Protein AF-A0A3A8L2V4-F1 (afdb_monomer_lite)

Radius of gyration: 25.76 Å; chains: 1; bounding box: 62×37×87 Å

Structure (mmCIF, N/CA/C/O backbone):
data_AF-A0A3A8L2V4-F1
#
_entry.id   AF-A0A3A8L2V4-F1
#
loop_
_atom_site.group_PDB
_atom_site.id
_atom_site.type_symbol
_atom_site.label_atom_id
_atom_site.label_alt_id
_atom_site.label_comp_id
_atom_site.label_asym_id
_atom_site.label_entity_id
_atom_site.label_seq_id
_atom_site.pdbx_PDB_ins_code
_atom_site.Cartn_x
_atom_site.Cartn_y
_atom_site.Cartn_z
_atom_site.occupancy
_atom_site.B_iso_or_equiv
_atom_site.auth_seq_id
_atom_site.auth_comp_id
_atom_site.auth_asym_id
_atom_site.auth_atom_id
_atom_site.pdbx_PDB_model_num
ATOM 1 N N . MET A 1 1 ? -41.735 25.140 47.394 1.00 41.00 1 MET A N 1
ATOM 2 C CA . MET A 1 1 ? -42.068 23.901 46.668 1.00 41.00 1 MET A CA 1
ATOM 3 C C . MET A 1 1 ? -41.675 24.153 45.220 1.00 41.00 1 MET A C 1
ATOM 5 O O . MET A 1 1 ? -42.368 24.893 44.541 1.00 41.00 1 MET A O 1
ATOM 9 N N . GLU A 1 2 ? -40.398 23.976 44.867 1.00 34.00 2 GLU A N 1
ATOM 10 C CA . GLU A 1 2 ? -39.776 2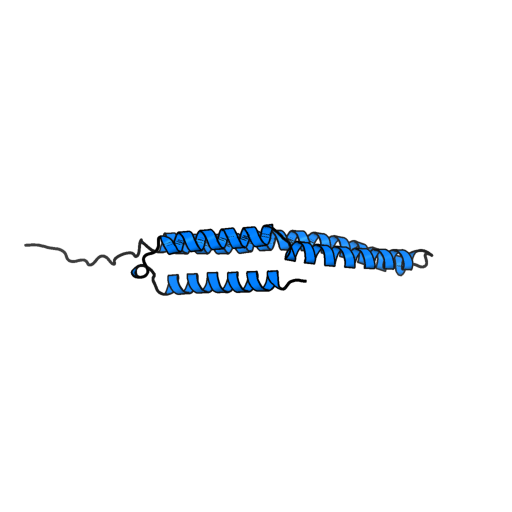2.683 44.488 1.00 34.00 2 GLU A CA 1
ATOM 11 C C . GLU A 1 2 ? -40.510 22.037 43.303 1.00 34.00 2 GLU A C 1
ATOM 13 O O . GLU A 1 2 ? -41.717 21.861 43.381 1.00 34.00 2 GLU A O 1
ATOM 18 N N . THR A 1 3 ? -39.915 21.630 42.184 1.00 40.41 3 THR A N 1
ATOM 19 C CA . THR A 1 3 ? -38.600 21.825 41.549 1.00 40.41 3 THR A CA 1
ATOM 20 C C . THR A 1 3 ? -38.788 21.395 40.093 1.00 40.41 3 THR A C 1
ATOM 22 O O . THR A 1 3 ? -39.559 20.482 39.801 1.00 40.41 3 THR A O 1
ATOM 25 N N . SER A 1 4 ? -38.055 22.045 39.197 1.00 45.62 4 SER A N 1
ATOM 26 C CA . SER A 1 4 ? -37.882 21.708 37.787 1.00 45.62 4 SER A CA 1
ATOM 27 C C . SER A 1 4 ? -37.551 20.233 37.538 1.00 45.62 4 SER A C 1
ATOM 29 O O . SER A 1 4 ? -36.748 19.640 38.252 1.00 45.62 4 SER A O 1
ATOM 31 N N . GLY A 1 5 ? -38.084 19.688 36.446 1.00 37.25 5 GLY A N 1
ATOM 32 C CA . GLY A 1 5 ? -37.745 18.362 35.932 1.00 37.25 5 GLY A CA 1
ATOM 33 C C . GLY A 1 5 ? -37.573 18.366 34.417 1.00 37.25 5 GLY A C 1
ATOM 34 O O . GLY A 1 5 ? -38.132 17.519 33.731 1.00 37.25 5 GLY A O 1
ATOM 35 N N . THR A 1 6 ? -36.839 19.337 33.865 1.00 39.47 6 THR A N 1
ATOM 36 C CA . THR A 1 6 ? -36.376 19.254 32.475 1.00 39.47 6 THR A CA 1
ATOM 37 C C . THR A 1 6 ? -35.335 18.140 32.410 1.00 39.47 6 THR A C 1
ATOM 39 O O . THR A 1 6 ? -34.180 18.347 32.784 1.00 39.47 6 THR A O 1
ATOM 42 N N . GLN A 1 7 ? -35.739 16.950 31.960 1.00 41.25 7 GLN A N 1
ATOM 43 C CA . GLN A 1 7 ? -34.813 15.902 31.536 1.00 41.25 7 GLN A CA 1
ATOM 44 C C . GLN A 1 7 ? -33.961 16.462 30.392 1.00 41.25 7 GLN A C 1
ATOM 46 O O . GLN A 1 7 ? -34.360 16.477 29.229 1.00 41.25 7 GLN A O 1
ATOM 51 N N . LYS A 1 8 ? -32.777 16.979 30.736 1.00 39.53 8 LYS A N 1
ATOM 52 C CA . LYS A 1 8 ? -31.706 17.201 29.772 1.00 39.53 8 LYS A CA 1
ATOM 53 C C . LYS A 1 8 ? -31.359 15.837 29.196 1.00 39.53 8 LYS A C 1
ATOM 55 O O . LYS A 1 8 ? -30.875 14.972 29.922 1.00 39.53 8 LYS A O 1
ATOM 60 N N . GLY A 1 9 ? -31.616 15.680 27.899 1.00 41.88 9 GLY A N 1
ATOM 61 C CA . GLY A 1 9 ? -31.072 14.597 27.097 1.00 41.88 9 GLY A CA 1
ATOM 62 C C . GLY A 1 9 ? -29.590 14.455 27.413 1.00 41.88 9 GLY A C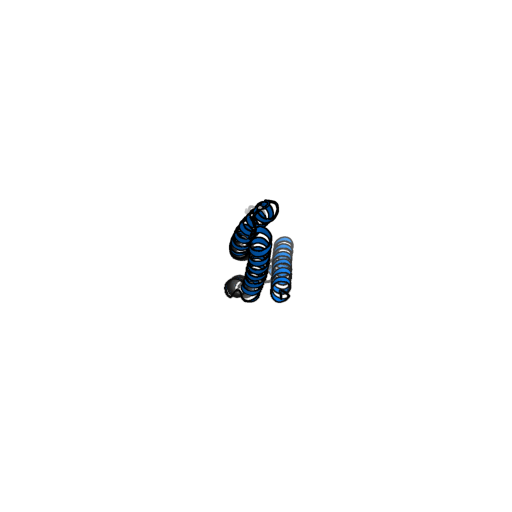 1
ATOM 63 O O . GLY A 1 9 ? -28.808 15.396 27.258 1.00 41.88 9 GLY A O 1
ATOM 64 N N . GLN A 1 10 ? -29.254 13.293 27.952 1.00 38.31 10 GLN A N 1
ATOM 65 C CA . GLN A 1 10 ? -27.909 12.890 28.294 1.00 38.31 10 GLN A CA 1
ATOM 66 C C . GLN A 1 10 ? -27.137 12.826 26.973 1.00 38.31 10 GLN A C 1
ATOM 68 O O . GLN A 1 10 ? -27.310 11.899 26.186 1.00 38.31 10 GLN A O 1
ATOM 73 N N . LYS A 1 11 ? -26.364 13.874 26.670 1.00 42.12 11 LYS A N 1
ATOM 74 C CA . LYS A 1 11 ? -25.422 13.842 25.553 1.00 42.12 11 LYS A CA 1
ATOM 75 C C . LYS A 1 11 ? -24.462 12.688 25.814 1.00 42.12 11 LYS A C 1
ATOM 77 O O . LYS A 1 11 ? -23.836 12.627 26.870 1.00 42.12 11 LYS A O 1
ATOM 82 N N . SER A 1 12 ? -24.364 11.782 24.852 1.00 44.06 12 SER A N 1
ATOM 83 C CA . SER A 1 12 ? -23.382 10.706 24.799 1.00 44.06 12 SER A CA 1
ATOM 84 C C . SER A 1 12 ? -21.975 11.291 24.610 1.00 44.06 12 SER A C 1
ATOM 86 O O . SER A 1 12 ? -21.393 11.213 23.534 1.00 44.06 12 SER A O 1
ATOM 88 N N . GLU A 1 13 ? -21.422 11.927 25.641 1.00 43.41 13 GLU A N 1
ATOM 89 C CA . GLU A 1 13 ? -20.089 12.556 25.606 1.00 43.41 13 GLU A CA 1
ATOM 90 C C . GLU A 1 13 ? -18.933 11.530 25.690 1.00 43.41 13 GLU A C 1
ATOM 92 O O . GLU A 1 1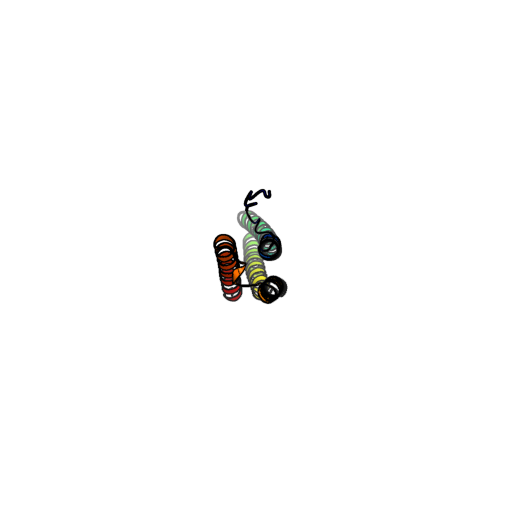3 ? -17.765 11.908 25.671 1.00 43.41 13 GLU A O 1
ATOM 97 N N . GLY A 1 14 ? -19.228 10.224 25.755 1.00 50.47 14 GLY A N 1
ATOM 98 C CA . GLY A 1 14 ? -18.234 9.173 26.019 1.00 50.47 14 GLY A CA 1
ATOM 99 C C . GLY A 1 14 ? -17.638 8.446 24.803 1.00 50.47 14 GLY A C 1
ATOM 100 O O . GLY A 1 14 ? -16.527 7.929 24.907 1.00 50.47 14 GLY A O 1
ATOM 101 N N . THR A 1 15 ? -18.322 8.386 23.654 1.00 52.59 15 THR A N 1
ATOM 102 C CA . THR A 1 15 ? -17.916 7.517 22.522 1.00 52.59 15 THR A CA 1
ATOM 103 C C . THR A 1 15 ? -17.248 8.236 21.368 1.00 52.59 15 THR A C 1
ATOM 105 O O . THR A 1 15 ? -16.306 7.698 20.785 1.00 52.59 15 THR A O 1
ATOM 108 N N . GLU A 1 16 ? -17.681 9.458 21.071 1.00 56.38 16 GLU A N 1
ATOM 109 C CA . GLU A 1 16 ? -17.163 10.288 19.979 1.00 56.38 16 GLU A CA 1
ATOM 110 C C . GLU A 1 16 ? -15.621 10.445 19.983 1.00 56.38 16 GLU A C 1
ATOM 112 O O . GLU A 1 16 ? -15.012 10.398 18.909 1.00 56.38 16 GLU A O 1
ATOM 117 N N . PRO A 1 17 ? -14.927 10.525 21.144 1.00 71.31 17 PRO A N 1
ATOM 118 C CA . PRO A 1 17 ? -13.464 10.569 21.178 1.00 71.31 17 PRO A CA 1
ATOM 119 C C . PRO A 1 17 ? -12.785 9.260 20.740 1.00 71.31 17 PRO A C 1
ATOM 121 O O . PRO A 1 17 ? -11.670 9.297 20.215 1.00 71.31 17 PRO A O 1
ATOM 124 N N . LEU A 1 18 ? -13.417 8.104 20.968 1.00 73.00 18 LEU A N 1
ATOM 125 C CA . LEU A 1 18 ? -12.830 6.776 20.744 1.00 73.00 18 LEU A CA 1
ATOM 126 C C . LEU A 1 18 ? -13.062 6.292 19.313 1.00 73.00 18 LEU A C 1
ATOM 128 O O . LEU A 1 18 ? -12.113 5.878 18.643 1.00 73.00 18 LEU A O 1
ATOM 132 N N . THR A 1 19 ? -14.289 6.420 18.802 1.00 76.12 19 THR A N 1
ATOM 133 C CA . THR A 1 19 ? -14.584 6.131 17.390 1.00 76.12 19 THR A CA 1
ATOM 134 C C . THR A 1 19 ? -13.767 7.024 16.472 1.00 76.12 19 THR A C 1
ATOM 136 O O . THR A 1 19 ? -13.184 6.526 15.511 1.00 76.12 19 THR A O 1
ATOM 139 N N . LYS A 1 20 ? -13.608 8.311 16.805 1.00 83.50 20 LYS A N 1
ATOM 140 C CA . LYS A 1 20 ? -12.758 9.224 16.032 1.00 83.50 20 LYS A CA 1
ATOM 141 C C . LYS A 1 20 ? -11.303 8.755 15.952 1.00 83.50 20 LYS A C 1
ATOM 143 O O . LYS A 1 20 ? -10.718 8.815 14.873 1.00 83.50 20 LYS A O 1
ATOM 148 N N . ARG A 1 21 ? -10.723 8.251 17.050 1.00 85.06 21 ARG A N 1
ATOM 149 C CA . ARG A 1 21 ? -9.347 7.712 17.055 1.00 85.06 21 ARG A CA 1
ATOM 150 C C . ARG A 1 21 ? -9.194 6.526 16.110 1.00 85.06 21 ARG A C 1
ATOM 152 O O . ARG A 1 21 ? -8.215 6.465 15.374 1.00 85.06 21 ARG A O 1
ATOM 159 N N . ILE A 1 22 ? -10.163 5.614 16.103 1.00 85.81 22 ILE A N 1
ATOM 160 C CA . ILE A 1 22 ? -10.121 4.431 15.236 1.00 85.81 22 ILE A CA 1
ATOM 161 C C . ILE A 1 22 ? -10.361 4.806 13.775 1.00 85.81 22 ILE A C 1
ATOM 163 O O . ILE A 1 22 ? -9.656 4.295 12.911 1.00 85.81 22 ILE A O 1
ATOM 167 N N . MET A 1 23 ? -11.268 5.744 13.489 1.00 88.31 23 MET A N 1
ATOM 168 C CA . MET A 1 23 ? -11.444 6.270 12.130 1.00 88.31 23 MET A CA 1
ATOM 169 C C . MET A 1 23 ? -10.182 6.988 11.637 1.00 88.31 23 MET A C 1
ATOM 171 O O . MET A 1 23 ? -9.733 6.747 10.527 1.00 88.31 23 MET A O 1
ATOM 175 N N . THR A 1 24 ? -9.518 7.773 12.490 1.00 91.50 24 THR A N 1
ATOM 176 C CA . THR A 1 24 ? -8.230 8.393 12.134 1.00 91.50 24 THR A CA 1
ATOM 177 C C . THR A 1 24 ? -7.151 7.340 11.867 1.00 91.50 24 THR A C 1
ATOM 179 O O . THR A 1 24 ? -6.388 7.472 10.912 1.00 91.50 24 THR A O 1
ATOM 182 N N . ALA A 1 25 ? -7.082 6.277 12.674 1.00 91.44 25 ALA A N 1
ATOM 183 C CA . ALA A 1 25 ? -6.148 5.174 12.443 1.00 91.44 25 ALA A CA 1
ATOM 184 C C . ALA A 1 25 ? -6.451 4.422 11.139 1.00 91.44 25 ALA A C 1
ATOM 186 O O . ALA A 1 25 ? -5.525 4.042 10.428 1.00 91.44 25 ALA A O 1
ATOM 187 N N . HIS A 1 26 ? -7.731 4.229 10.818 1.00 93.31 26 HIS A N 1
ATOM 188 C CA . HIS A 1 26 ? -8.185 3.657 9.553 1.00 93.31 26 HIS A CA 1
ATOM 189 C C . HIS A 1 26 ? -7.739 4.510 8.362 1.00 93.31 26 HIS A C 1
ATOM 191 O O . HIS A 1 26 ? -7.105 4.000 7.441 1.00 93.31 26 HIS A O 1
ATOM 197 N N . ASP A 1 27 ? -8.004 5.812 8.403 1.00 93.94 27 ASP A N 1
ATOM 198 C CA . ASP A 1 27 ? -7.647 6.716 7.310 1.00 93.94 27 ASP A CA 1
ATOM 199 C C . ASP A 1 27 ? -6.128 6.793 7.139 1.00 93.94 27 ASP A C 1
ATOM 201 O O . ASP A 1 27 ? -5.622 6.724 6.021 1.00 93.94 27 ASP A O 1
ATOM 205 N N . THR A 1 28 ? -5.392 6.835 8.252 1.00 93.38 28 THR A N 1
ATOM 206 C CA . THR A 1 28 ? -3.923 6.811 8.250 1.00 93.38 28 THR A CA 1
ATOM 207 C C . THR A 1 28 ? -3.389 5.506 7.662 1.00 93.38 28 THR A C 1
ATOM 209 O O . THR A 1 28 ? -2.446 5.536 6.878 1.00 93.38 28 THR A O 1
ATOM 212 N N . TYR A 1 29 ? -3.997 4.360 7.989 1.00 92.44 29 TYR A N 1
ATOM 213 C CA . TYR A 1 29 ? -3.628 3.072 7.402 1.00 92.44 29 TYR A CA 1
ATOM 214 C C . TYR A 1 29 ? -3.740 3.114 5.875 1.00 92.44 29 TYR A C 1
ATOM 216 O O . TYR A 1 29 ? -2.772 2.799 5.188 1.00 92.44 29 TYR A O 1
ATOM 224 N N . PHE A 1 30 ? -4.871 3.572 5.333 1.00 92.81 30 PHE A N 1
ATOM 225 C CA . PHE A 1 30 ? -5.064 3.642 3.882 1.00 92.81 30 PHE A CA 1
ATOM 226 C C . PHE A 1 30 ? -4.213 4.715 3.198 1.00 92.81 30 PHE A C 1
ATOM 228 O O . PHE A 1 30 ? -3.788 4.515 2.061 1.00 92.81 30 PHE A O 1
ATOM 235 N N . GLN A 1 31 ? -3.905 5.819 3.877 1.00 93.25 31 GLN A N 1
ATOM 236 C CA . GLN A 1 31 ? -2.935 6.801 3.388 1.00 93.25 31 GLN A CA 1
ATOM 237 C C . GLN A 1 31 ? -1.524 6.207 3.301 1.00 93.25 31 GLN A C 1
ATOM 239 O O . GLN A 1 31 ? -0.880 6.336 2.259 1.00 93.25 31 GLN A O 1
ATOM 244 N N . ASP A 1 32 ? -1.074 5.505 4.346 1.00 90.31 32 ASP A N 1
ATOM 245 C CA . ASP A 1 32 ? 0.218 4.812 4.362 1.00 90.31 32 ASP A CA 1
ATOM 246 C C . ASP A 1 32 ? 0.272 3.752 3.243 1.00 90.31 32 ASP A C 1
ATOM 248 O O . ASP A 1 32 ? 1.271 3.669 2.523 1.00 90.31 32 ASP A O 1
ATOM 252 N N . LEU A 1 33 ? -0.811 2.983 3.037 1.00 88.56 33 LEU A N 1
ATOM 253 C CA . LEU A 1 33 ? -0.895 2.014 1.940 1.00 88.56 33 LEU A CA 1
ATOM 254 C C . LEU A 1 33 ? -0.794 2.689 0.564 1.00 88.56 33 LEU A C 1
ATOM 256 O O . LEU A 1 33 ? -0.021 2.251 -0.291 1.00 88.56 33 LEU A O 1
ATOM 260 N N . ASN A 1 34 ? -1.561 3.762 0.356 1.00 89.12 34 ASN A N 1
ATOM 261 C CA . ASN A 1 34 ? -1.593 4.491 -0.908 1.00 89.12 34 ASN A CA 1
ATOM 262 C C . ASN A 1 34 ? -0.239 5.112 -1.246 1.00 89.12 34 ASN A C 1
ATOM 264 O O . ASN A 1 34 ? 0.139 5.112 -2.413 1.00 89.12 34 ASN A O 1
ATOM 268 N N . ALA A 1 35 ? 0.512 5.600 -0.256 1.00 88.56 35 ALA A N 1
ATOM 269 C CA . ALA A 1 35 ? 1.847 6.143 -0.484 1.00 88.56 35 ALA A CA 1
ATOM 270 C C . ALA A 1 35 ? 2.803 5.078 -1.046 1.00 88.56 35 ALA A C 1
ATOM 272 O O . ALA A 1 35 ? 3.471 5.311 -2.052 1.00 88.56 35 ALA A O 1
ATOM 273 N N . VAL A 1 36 ? 2.819 3.882 -0.446 1.00 85.56 36 VAL A N 1
ATOM 274 C CA . VAL A 1 36 ? 3.662 2.770 -0.917 1.00 85.56 36 VAL A CA 1
ATOM 275 C C . VAL A 1 36 ? 3.236 2.318 -2.318 1.00 85.56 36 VAL A C 1
ATOM 277 O O . VAL A 1 36 ? 4.083 2.112 -3.188 1.00 85.56 36 VAL A O 1
ATOM 280 N N . TRP A 1 37 ? 1.928 2.198 -2.560 1.00 86.06 37 TRP A N 1
ATOM 281 C CA . TRP A 1 37 ? 1.403 1.835 -3.877 1.00 86.06 37 TRP A CA 1
ATOM 282 C C . TRP A 1 37 ? 1.760 2.871 -4.948 1.00 86.06 37 TRP A C 1
ATOM 284 O O . TRP A 1 37 ? 2.209 2.515 -6.036 1.00 86.06 37 TRP A O 1
ATOM 294 N N . TYR A 1 38 ? 1.617 4.155 -4.631 1.00 89.44 38 TYR A N 1
ATOM 295 C CA . TYR A 1 38 ? 1.922 5.247 -5.546 1.00 89.44 38 TYR A CA 1
ATOM 296 C C . TYR A 1 38 ? 3.404 5.265 -5.948 1.00 89.44 38 TYR A C 1
ATOM 298 O O . TYR A 1 38 ? 3.722 5.394 -7.129 1.00 89.44 38 TYR A O 1
ATOM 306 N N . GLU A 1 39 ? 4.320 5.049 -5.001 1.00 86.94 39 GLU A N 1
ATOM 307 C CA . GLU A 1 39 ? 5.759 4.936 -5.282 1.00 86.94 39 GLU A CA 1
ATOM 308 C C . GLU A 1 39 ? 6.091 3.741 -6.201 1.00 86.94 39 GLU A C 1
ATOM 310 O O . GLU A 1 39 ? 6.969 3.831 -7.067 1.00 86.94 39 GLU A O 1
ATOM 315 N N . ALA A 1 40 ? 5.398 2.609 -6.041 1.00 86.50 40 ALA A N 1
ATOM 316 C CA . ALA A 1 40 ? 5.533 1.460 -6.939 1.00 86.50 40 ALA A CA 1
ATOM 317 C C . ALA A 1 40 ? 4.982 1.775 -8.341 1.00 86.50 40 ALA A C 1
ATOM 319 O O . ALA A 1 40 ? 5.638 1.509 -9.352 1.00 86.50 40 ALA A O 1
ATOM 320 N N . GLN A 1 41 ? 3.812 2.414 -8.406 1.00 88.94 41 GLN A N 1
ATOM 321 C CA . GLN A 1 41 ? 3.162 2.805 -9.653 1.00 88.94 41 GLN A CA 1
ATOM 322 C C . GLN A 1 41 ? 4.023 3.775 -10.471 1.00 88.94 41 GLN A C 1
ATOM 324 O O . GLN A 1 41 ? 4.147 3.598 -11.681 1.00 88.94 41 GLN A O 1
ATOM 329 N N . GLN A 1 42 ? 4.666 4.757 -9.832 1.00 91.44 42 GLN A N 1
ATOM 330 C CA . GLN A 1 42 ? 5.560 5.694 -10.520 1.00 91.44 42 GLN A CA 1
ATOM 331 C C . GLN A 1 42 ? 6.732 4.985 -11.210 1.00 91.44 42 GLN A C 1
ATOM 333 O O . GLN A 1 42 ? 7.062 5.298 -12.355 1.00 91.44 42 GLN A O 1
ATOM 338 N N . ARG A 1 43 ? 7.343 3.997 -10.545 1.00 87.44 43 ARG A N 1
ATOM 339 C CA . ARG A 1 43 ? 8.457 3.221 -11.112 1.00 87.44 43 ARG A CA 1
ATOM 340 C C . ARG A 1 43 ? 8.015 2.363 -12.290 1.00 87.44 43 ARG A C 1
ATOM 342 O O . ARG A 1 43 ? 8.682 2.349 -13.323 1.00 87.44 43 ARG A O 1
ATOM 349 N N . ILE A 1 44 ? 6.864 1.708 -12.160 1.00 90.06 44 ILE A N 1
ATOM 350 C CA . ILE A 1 44 ? 6.257 0.940 -13.251 1.00 90.06 44 ILE A CA 1
ATOM 351 C C . ILE A 1 44 ? 5.955 1.849 -14.447 1.00 90.06 44 ILE A C 1
ATOM 353 O O . ILE A 1 44 ? 6.272 1.497 -15.582 1.00 90.06 44 ILE A O 1
ATOM 357 N N . GLN A 1 45 ? 5.387 3.032 -14.206 1.00 91.94 45 GLN A N 1
ATOM 358 C CA . GLN A 1 45 ? 5.043 3.977 -15.264 1.00 91.94 45 GLN A CA 1
ATOM 359 C C . GLN A 1 45 ? 6.290 4.496 -15.991 1.00 91.94 45 GLN A C 1
ATOM 361 O O . GLN A 1 45 ? 6.291 4.573 -17.218 1.00 91.94 45 GLN A O 1
ATOM 366 N N . ALA A 1 46 ? 7.375 4.783 -15.266 1.00 89.56 46 ALA A N 1
ATOM 367 C CA . ALA A 1 46 ? 8.650 5.155 -15.876 1.00 89.56 46 ALA A CA 1
ATOM 368 C C . ALA A 1 46 ? 9.195 4.040 -16.788 1.00 89.56 46 ALA A C 1
ATOM 370 O O . ALA A 1 46 ? 9.570 4.302 -17.931 1.00 89.56 46 ALA A O 1
ATOM 371 N N . ALA A 1 47 ? 9.167 2.784 -16.331 1.00 89.12 47 ALA A N 1
ATOM 372 C CA . ALA A 1 47 ? 9.587 1.642 -17.144 1.00 89.12 47 ALA A CA 1
ATOM 373 C C . ALA A 1 47 ? 8.681 1.426 -18.371 1.00 89.12 47 ALA A C 1
ATOM 375 O O . ALA A 1 47 ? 9.164 1.091 -19.453 1.00 89.12 47 ALA A O 1
ATOM 376 N N . GLN A 1 48 ? 7.373 1.662 -18.232 1.00 92.19 48 GLN A N 1
ATOM 377 C CA . GLN A 1 48 ? 6.419 1.575 -19.337 1.00 92.19 48 GLN A CA 1
ATOM 378 C C . GLN A 1 48 ? 6.704 2.618 -20.426 1.00 92.19 48 GLN A C 1
ATOM 380 O O . GLN A 1 48 ? 6.613 2.303 -21.613 1.00 92.19 48 GLN A O 1
ATOM 385 N N . VAL A 1 49 ? 7.067 3.846 -20.044 1.00 92.94 49 VAL A N 1
ATOM 386 C CA . VAL A 1 49 ? 7.442 4.906 -20.996 1.00 92.94 49 VAL A CA 1
ATOM 387 C C . VAL A 1 49 ? 8.678 4.504 -21.803 1.00 92.94 49 VAL A C 1
ATOM 389 O O . VAL A 1 49 ? 8.688 4.658 -23.025 1.00 92.94 49 VAL A O 1
ATOM 392 N N . GLU A 1 50 ? 9.699 3.939 -21.155 1.00 88.12 50 GLU A N 1
ATOM 393 C CA . GLU A 1 50 ? 10.897 3.454 -21.854 1.00 88.12 50 GLU A CA 1
ATOM 394 C C . GLU A 1 50 ? 10.582 2.284 -22.795 1.00 88.12 50 GLU A C 1
ATOM 396 O O . GLU A 1 50 ? 11.064 2.253 -23.929 1.00 88.12 50 GLU A O 1
ATOM 401 N N . TYR A 1 51 ? 9.700 1.370 -22.382 1.00 90.12 51 TYR A N 1
ATOM 402 C CA . TYR A 1 51 ? 9.211 0.297 -23.248 1.00 90.12 51 TYR A CA 1
ATOM 403 C C . TYR A 1 51 ? 8.488 0.831 -24.493 1.00 90.12 51 TYR A C 1
ATOM 405 O O . TYR A 1 51 ? 8.788 0.413 -25.612 1.00 90.12 51 TYR A O 1
ATOM 413 N N . GLN A 1 52 ? 7.585 1.803 -24.330 1.00 90.62 52 GLN A N 1
ATOM 414 C CA . GLN A 1 52 ? 6.893 2.439 -25.456 1.00 90.62 52 GLN A CA 1
ATOM 415 C C . GLN A 1 52 ? 7.870 3.142 -26.404 1.00 90.62 52 GLN A C 1
ATOM 417 O O . GLN A 1 52 ? 7.734 3.038 -27.624 1.00 90.62 52 GLN A O 1
ATOM 422 N N . ARG A 1 53 ? 8.891 3.819 -25.865 1.00 88.50 53 ARG A N 1
ATOM 423 C CA . ARG A 1 53 ? 9.942 4.446 -26.674 1.00 88.50 53 ARG A CA 1
ATOM 424 C C . ARG A 1 53 ? 10.721 3.407 -27.483 1.00 88.50 53 ARG A C 1
ATOM 426 O O . ARG A 1 53 ? 10.953 3.622 -28.672 1.00 88.50 53 ARG A O 1
ATOM 433 N N . ALA A 1 54 ? 11.098 2.289 -26.868 1.00 86.44 54 ALA A N 1
ATOM 434 C CA . ALA A 1 54 ? 11.806 1.209 -27.551 1.00 86.44 54 ALA A CA 1
ATOM 435 C C . ALA A 1 54 ? 10.950 0.561 -28.651 1.00 86.44 54 ALA A C 1
ATOM 437 O O . ALA A 1 54 ? 11.462 0.247 -29.723 1.00 86.44 54 ALA A O 1
ATOM 438 N N . LEU A 1 55 ? 9.638 0.436 -28.430 1.00 87.81 55 LEU A N 1
ATOM 439 C CA . LEU A 1 55 ? 8.696 -0.064 -29.431 1.00 87.81 55 LEU A CA 1
ATOM 440 C C . LEU A 1 55 ? 8.626 0.852 -30.660 1.00 87.81 55 LEU A C 1
ATOM 442 O O . LEU A 1 55 ? 8.697 0.370 -31.787 1.00 87.81 55 LEU A O 1
ATOM 446 N N . LEU A 1 56 ? 8.589 2.173 -30.462 1.00 87.88 56 LEU A N 1
ATOM 447 C CA . LEU A 1 56 ? 8.640 3.139 -31.567 1.00 87.88 56 LEU A CA 1
ATOM 448 C C . LEU A 1 56 ? 9.964 3.078 -32.343 1.00 87.88 56 LEU A C 1
ATOM 450 O O . LEU A 1 56 ? 9.965 3.206 -33.566 1.00 87.88 56 LEU A O 1
ATOM 454 N N . GLN A 1 57 ? 11.089 2.865 -31.656 1.00 84.56 57 GLN A N 1
ATOM 455 C CA . GLN A 1 57 ? 12.394 2.692 -32.306 1.00 84.56 57 GLN A CA 1
ATOM 456 C C . GLN A 1 57 ? 12.478 1.381 -33.095 1.00 84.56 57 GLN A C 1
ATOM 458 O O . GLN A 1 57 ? 13.073 1.361 -34.168 1.00 84.56 57 GLN A O 1
ATOM 463 N N . ALA A 1 58 ? 11.853 0.308 -32.602 1.00 84.75 58 ALA A N 1
ATOM 464 C CA . ALA A 1 58 ? 11.788 -0.981 -33.290 1.00 84.75 58 ALA A CA 1
ATOM 465 C C . ALA A 1 58 ? 11.000 -0.938 -34.602 1.00 84.75 58 ALA A C 1
ATOM 467 O O . ALA A 1 58 ? 11.269 -1.727 -35.502 1.00 84.75 58 ALA A O 1
ATOM 468 N N . MET A 1 59 ? 10.056 -0.002 -34.725 1.00 83.12 59 MET A N 1
ATOM 469 C CA . MET A 1 59 ? 9.315 0.230 -35.965 1.00 83.12 59 MET A CA 1
ATOM 470 C C . MET A 1 59 ? 10.122 1.010 -37.013 1.00 83.12 59 MET A C 1
ATOM 472 O O . MET A 1 59 ? 9.700 1.082 -38.167 1.00 83.12 59 MET A O 1
ATOM 476 N N . GLN A 1 60 ? 11.263 1.605 -36.645 1.00 83.31 60 GLN A N 1
ATOM 477 C CA . GLN A 1 60 ? 12.140 2.266 -37.608 1.00 83.31 60 GLN A CA 1
ATOM 478 C C . GLN A 1 60 ? 13.094 1.256 -38.265 1.00 83.31 60 GLN A C 1
ATOM 480 O O . GLN A 1 60 ? 13.545 0.325 -37.600 1.00 83.31 60 GLN A O 1
ATOM 485 N N . PRO A 1 61 ? 13.460 1.447 -39.546 1.00 72.88 61 PRO A N 1
ATOM 486 C CA . PRO A 1 61 ? 14.351 0.551 -40.290 1.00 72.88 61 PRO A CA 1
ATOM 487 C C . PRO A 1 61 ? 15.833 0.705 -39.882 1.00 72.88 61 PRO A C 1
ATOM 489 O O . PRO A 1 61 ? 16.706 0.871 -40.729 1.00 72.88 61 PRO A O 1
ATOM 492 N N . GLN A 1 62 ? 16.125 0.691 -38.579 1.00 67.75 62 GLN A N 1
ATOM 493 C CA . GLN A 1 62 ? 17.479 0.720 -38.021 1.00 67.75 62 GLN A CA 1
ATOM 494 C C . GLN A 1 62 ? 17.847 -0.647 -37.428 1.00 67.75 62 GLN A C 1
ATOM 496 O O . GLN A 1 62 ? 17.041 -1.258 -36.724 1.00 67.75 62 GLN A O 1
ATOM 501 N N . ASP A 1 63 ? 19.096 -1.078 -37.630 1.00 63.97 63 ASP A N 1
ATOM 502 C CA . ASP A 1 63 ? 19.606 -2.423 -37.292 1.00 63.97 63 AS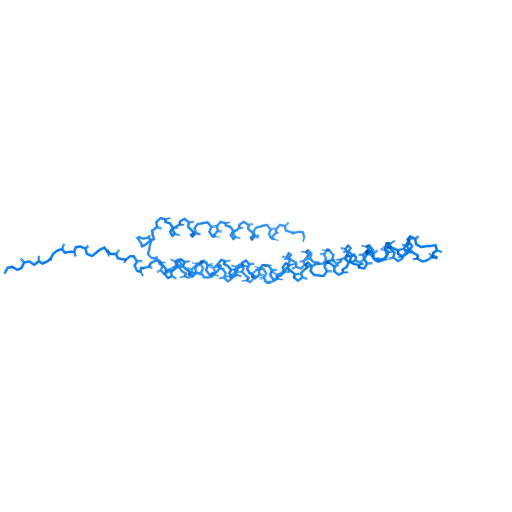P A CA 1
ATOM 503 C C . ASP A 1 63 ? 19.473 -2.840 -35.810 1.00 63.97 63 ASP A C 1
ATOM 505 O O . ASP A 1 63 ? 19.586 -4.019 -35.483 1.00 63.97 63 ASP A O 1
ATOM 509 N N . ASN A 1 64 ? 19.191 -1.907 -34.893 1.00 75.69 64 ASN A N 1
ATOM 510 C CA . ASN A 1 64 ? 19.156 -2.173 -33.448 1.00 75.69 64 ASN A CA 1
ATOM 511 C C . ASN A 1 64 ? 17.756 -2.122 -32.814 1.00 75.69 64 ASN A C 1
ATOM 513 O O . ASN A 1 64 ? 17.623 -2.368 -31.613 1.00 75.69 64 ASN A O 1
ATOM 517 N N . GLY A 1 65 ? 16.708 -1.828 -33.588 1.00 79.62 65 GLY A N 1
ATOM 518 C CA . GLY A 1 65 ? 15.360 -1.599 -33.064 1.00 79.62 65 GLY A CA 1
ATOM 519 C C . GLY A 1 65 ? 14.790 -2.777 -32.258 1.00 79.62 65 GLY A C 1
ATOM 520 O O . GLY A 1 65 ? 14.341 -2.604 -31.124 1.00 79.62 65 GLY A O 1
ATOM 521 N N . MET A 1 66 ? 14.893 -3.998 -32.792 1.00 82.25 66 MET A N 1
ATOM 522 C CA . MET A 1 66 ? 14.410 -5.211 -32.112 1.00 82.25 66 MET A CA 1
ATOM 523 C C . MET A 1 66 ? 15.203 -5.551 -30.844 1.00 82.25 66 MET A C 1
ATOM 525 O O . MET A 1 66 ? 14.621 -5.979 -29.848 1.00 82.25 66 MET A O 1
ATOM 529 N N . LYS A 1 67 ? 16.521 -5.318 -30.845 1.00 84.12 67 LYS A N 1
ATOM 530 C CA . LYS A 1 67 ? 17.377 -5.557 -29.674 1.00 84.12 67 LYS A CA 1
ATOM 531 C C . LYS A 1 67 ? 17.047 -4.588 -28.533 1.00 84.12 67 LYS A C 1
ATOM 533 O O . LYS A 1 67 ? 16.975 -5.005 -27.379 1.00 84.12 67 LYS A O 1
ATOM 538 N N . ASN A 1 68 ? 16.794 -3.319 -28.858 1.00 83.06 68 ASN A N 1
ATOM 539 C CA . ASN A 1 68 ? 16.375 -2.311 -27.881 1.00 83.06 68 ASN A CA 1
ATOM 540 C C . ASN A 1 68 ? 14.995 -2.631 -27.292 1.00 83.06 68 ASN A C 1
ATOM 542 O O . ASN A 1 68 ? 14.799 -2.488 -26.087 1.00 83.06 68 ASN A O 1
ATOM 546 N N . LEU A 1 69 ? 14.057 -3.107 -28.119 1.00 87.56 69 LEU A N 1
ATOM 547 C CA . LEU A 1 69 ? 12.738 -3.535 -27.654 1.00 87.56 69 LEU A CA 1
ATOM 548 C C . LEU A 1 69 ? 12.826 -4.715 -26.684 1.00 87.56 69 LEU A C 1
ATOM 550 O O . LEU A 1 69 ? 12.181 -4.682 -25.638 1.00 87.56 69 LEU A O 1
ATOM 554 N N . GLN A 1 70 ? 13.635 -5.729 -26.997 1.00 88.88 70 GLN A N 1
ATOM 555 C CA . GLN A 1 70 ? 13.814 -6.876 -26.109 1.00 88.88 70 GLN A CA 1
ATOM 556 C C . GLN A 1 70 ? 14.399 -6.453 -24.753 1.00 88.88 70 GLN A C 1
ATOM 558 O O . GLN A 1 70 ? 13.843 -6.803 -23.714 1.00 88.88 70 GLN A O 1
ATOM 563 N N . ALA A 1 71 ? 15.449 -5.626 -24.752 1.00 87.94 71 ALA A N 1
ATOM 564 C CA . ALA A 1 71 ? 16.042 -5.114 -23.517 1.00 87.94 71 ALA A CA 1
ATOM 565 C C . ALA A 1 71 ? 15.044 -4.284 -22.687 1.00 87.94 71 ALA A C 1
ATOM 567 O O . ALA A 1 71 ? 14.993 -4.407 -21.463 1.00 87.94 71 ALA A O 1
ATOM 568 N N . ALA A 1 72 ? 14.215 -3.462 -23.339 1.00 88.00 72 ALA A N 1
ATOM 569 C CA . ALA A 1 72 ? 13.188 -2.680 -22.657 1.00 88.00 72 ALA A CA 1
ATOM 570 C C . ALA A 1 72 ? 12.048 -3.555 -22.107 1.00 88.00 72 ALA A C 1
ATOM 572 O O . ALA A 1 72 ? 11.527 -3.267 -21.030 1.00 88.00 72 ALA A O 1
ATOM 573 N N . ALA A 1 73 ? 11.679 -4.636 -22.804 1.00 90.38 73 ALA A N 1
ATOM 574 C CA . ALA A 1 73 ? 10.695 -5.610 -22.329 1.00 90.38 73 ALA A CA 1
ATOM 575 C C . ALA A 1 73 ? 11.188 -6.334 -21.067 1.00 90.38 73 ALA A C 1
ATOM 577 O O . ALA A 1 73 ? 10.464 -6.415 -20.074 1.00 90.38 73 ALA A O 1
ATOM 578 N N . GLU A 1 74 ? 12.440 -6.801 -21.080 1.00 92.62 74 GLU A N 1
ATOM 579 C CA . GLU A 1 74 ? 13.088 -7.447 -19.934 1.00 92.62 74 GLU A CA 1
ATOM 580 C C . GLU A 1 74 ? 13.206 -6.483 -18.745 1.00 92.62 74 GLU A C 1
ATOM 582 O O . GLU A 1 74 ? 12.886 -6.846 -17.610 1.00 92.62 74 GLU A O 1
ATOM 587 N N . ALA A 1 75 ? 13.594 -5.228 -18.997 1.00 88.62 75 ALA A N 1
ATOM 588 C CA . ALA A 1 75 ? 13.661 -4.192 -17.971 1.00 88.62 75 ALA A CA 1
ATOM 589 C C . ALA A 1 75 ? 12.281 -3.885 -17.369 1.00 88.62 75 ALA A C 1
ATOM 591 O O . ALA A 1 75 ? 12.157 -3.807 -16.146 1.00 88.62 75 ALA A O 1
ATOM 592 N N . PHE A 1 76 ? 11.239 -3.761 -18.197 1.00 90.69 76 PHE A N 1
ATOM 593 C CA . PHE A 1 76 ? 9.868 -3.556 -17.729 1.00 90.69 76 PHE A CA 1
ATOM 594 C C . PHE A 1 76 ? 9.388 -4.725 -16.865 1.00 90.69 76 PHE A C 1
ATOM 596 O O . PHE A 1 76 ? 8.895 -4.508 -15.758 1.00 90.69 76 PHE A O 1
ATOM 603 N N . GLN A 1 77 ? 9.588 -5.964 -17.324 1.00 91.81 77 GLN A N 1
ATOM 604 C CA . GLN A 1 77 ? 9.218 -7.157 -16.566 1.00 91.81 77 GLN A CA 1
ATOM 605 C C . GLN A 1 77 ? 9.962 -7.229 -15.226 1.00 91.81 77 GLN A C 1
ATOM 607 O O . GLN A 1 77 ? 9.354 -7.565 -14.208 1.00 91.81 77 GLN A O 1
ATOM 612 N N . ARG A 1 78 ? 11.254 -6.876 -15.202 1.00 92.12 78 ARG A N 1
ATOM 613 C CA . ARG A 1 78 ? 12.041 -6.824 -13.966 1.00 92.12 78 ARG A CA 1
ATOM 614 C C . ARG A 1 78 ? 11.494 -5.779 -12.996 1.00 92.12 78 ARG A C 1
ATOM 616 O O . ARG A 1 78 ? 11.225 -6.126 -11.852 1.00 92.12 78 ARG A O 1
ATOM 623 N N . VAL A 1 79 ? 11.274 -4.543 -13.453 1.00 90.75 79 VAL A N 1
ATOM 624 C CA . VAL A 1 79 ? 10.728 -3.457 -12.616 1.00 90.75 79 VAL A CA 1
ATOM 625 C C . VAL A 1 79 ? 9.349 -3.823 -12.077 1.00 90.75 79 VAL A C 1
ATOM 627 O O . VAL A 1 79 ? 9.065 -3.586 -10.907 1.00 90.75 79 VAL A O 1
ATOM 630 N N . TRP A 1 80 ? 8.502 -4.446 -12.898 1.00 87.94 80 TRP A N 1
ATOM 631 C CA . TRP A 1 80 ? 7.196 -4.932 -12.467 1.00 87.94 80 TRP A CA 1
ATOM 632 C C . TRP A 1 80 ? 7.314 -5.970 -11.344 1.00 87.94 80 TRP A C 1
ATOM 634 O O . TRP A 1 80 ? 6.654 -5.848 -10.313 1.00 87.94 80 TRP A O 1
ATOM 644 N N . GLN A 1 81 ? 8.181 -6.975 -11.503 1.00 87.69 81 GLN A N 1
ATOM 645 C CA . GLN A 1 81 ? 8.392 -7.993 -10.471 1.00 87.69 81 GLN A CA 1
ATOM 646 C C . GLN A 1 81 ? 9.027 -7.427 -9.198 1.00 87.69 81 GLN A C 1
ATOM 648 O O . GLN A 1 81 ? 8.634 -7.819 -8.103 1.00 87.69 81 GLN A O 1
ATOM 653 N N . GLU A 1 82 ? 9.993 -6.518 -9.320 1.00 87.69 82 GLU A N 1
ATOM 654 C CA . GLU A 1 82 ? 10.611 -5.833 -8.182 1.00 87.69 82 GLU A CA 1
ATOM 655 C C . GLU A 1 82 ? 9.579 -4.996 -7.424 1.00 87.69 82 GLU A C 1
ATOM 657 O O . GLU A 1 82 ? 9.488 -5.115 -6.207 1.00 87.69 82 GLU A O 1
ATOM 662 N N . ALA A 1 83 ? 8.732 -4.241 -8.130 1.00 85.06 83 ALA A N 1
ATOM 663 C CA . ALA A 1 83 ? 7.652 -3.474 -7.521 1.00 85.06 83 ALA A CA 1
ATOM 664 C C . ALA A 1 83 ? 6.668 -4.376 -6.759 1.00 85.06 83 ALA A C 1
ATOM 666 O O . ALA A 1 83 ? 6.323 -4.075 -5.618 1.00 85.06 83 ALA A O 1
ATOM 667 N N . LEU A 1 84 ? 6.256 -5.511 -7.337 1.00 81.31 84 LEU A N 1
ATOM 668 C CA . LEU A 1 84 ? 5.381 -6.470 -6.651 1.00 81.31 84 LEU A CA 1
ATOM 669 C C . LEU A 1 84 ? 6.046 -7.100 -5.421 1.00 81.31 84 LEU A C 1
ATOM 671 O O . LEU A 1 84 ? 5.416 -7.188 -4.368 1.00 81.31 84 LEU A O 1
ATOM 675 N N . LYS A 1 85 ? 7.326 -7.476 -5.519 1.00 80.19 85 LYS A N 1
ATOM 676 C CA . LYS A 1 85 ? 8.086 -8.016 -4.384 1.00 80.19 85 LYS A CA 1
ATOM 677 C C . LYS A 1 85 ? 8.259 -6.991 -3.280 1.00 80.19 85 LYS A C 1
ATOM 679 O O . LYS A 1 85 ? 8.134 -7.335 -2.111 1.00 80.19 85 LYS A O 1
ATOM 684 N N . GLU A 1 86 ? 8.559 -5.745 -3.622 1.00 77.38 86 GLU A N 1
ATOM 685 C CA . GLU A 1 86 ? 8.682 -4.665 -2.649 1.00 77.38 86 GLU A CA 1
ATOM 686 C C . GLU A 1 86 ? 7.357 -4.381 -1.962 1.00 77.38 86 GLU A C 1
ATOM 688 O O . GLU A 1 86 ? 7.358 -4.135 -0.764 1.00 77.38 86 GLU A O 1
ATOM 693 N N . LEU A 1 87 ? 6.239 -4.461 -2.685 1.00 75.44 87 LEU A N 1
ATOM 694 C CA . LEU A 1 87 ? 4.910 -4.384 -2.094 1.00 75.44 87 LEU A CA 1
ATOM 695 C C . LEU A 1 87 ? 4.700 -5.548 -1.116 1.00 75.44 87 LEU A C 1
ATOM 697 O O . LEU A 1 87 ? 4.426 -5.307 0.050 1.00 75.44 87 LEU A O 1
ATOM 701 N N . ASN A 1 88 ? 4.924 -6.795 -1.523 1.00 69.56 88 ASN A N 1
ATOM 702 C CA . ASN A 1 88 ? 4.737 -7.963 -0.654 1.00 69.56 88 ASN A CA 1
ATOM 703 C C . ASN A 1 88 ? 5.657 -7.951 0.591 1.00 69.56 88 ASN A C 1
ATOM 705 O O . ASN A 1 88 ? 5.241 -8.216 1.719 1.00 69.56 88 ASN A O 1
ATOM 709 N N . SER A 1 89 ? 6.922 -7.568 0.403 1.00 65.38 89 SER A N 1
ATOM 710 C CA . SER A 1 89 ? 7.942 -7.504 1.460 1.00 65.38 89 SER A CA 1
ATOM 711 C C . SER A 1 89 ? 7.976 -6.168 2.204 1.00 65.38 89 SER A C 1
ATOM 713 O O . SER A 1 89 ? 8.824 -5.977 3.083 1.00 65.38 89 SER A O 1
ATOM 715 N N . SER A 1 90 ? 7.069 -5.236 1.884 1.00 70.50 90 SER A N 1
ATOM 716 C CA . SER A 1 90 ? 7.146 -3.875 2.398 1.00 70.50 90 SER A CA 1
ATOM 717 C C . SER A 1 90 ? 6.992 -3.875 3.910 1.00 70.50 90 SER A C 1
ATOM 719 O O . SER A 1 90 ? 5.893 -4.003 4.460 1.00 70.50 90 SER A O 1
ATOM 721 N N . LYS A 1 91 ? 8.105 -3.632 4.606 1.00 77.69 91 LYS A N 1
ATOM 722 C CA . LYS A 1 91 ? 8.097 -3.314 6.034 1.00 77.69 91 LYS A CA 1
ATOM 723 C C . LYS A 1 91 ? 7.080 -2.206 6.332 1.00 77.69 91 LYS A C 1
ATOM 725 O O . LYS A 1 91 ? 6.402 -2.279 7.345 1.00 77.69 91 LYS A O 1
ATOM 730 N N . ARG A 1 92 ? 6.881 -1.259 5.404 1.00 80.62 92 ARG A N 1
ATOM 731 C CA . ARG A 1 92 ? 5.911 -0.163 5.538 1.00 80.62 92 ARG A CA 1
ATOM 732 C C . ARG A 1 92 ? 4.458 -0.646 5.592 1.00 80.62 92 ARG A C 1
ATOM 734 O O . ARG A 1 92 ? 3.690 -0.081 6.361 1.00 80.62 92 ARG A O 1
ATOM 741 N N . PHE A 1 93 ? 4.075 -1.697 4.861 1.00 82.31 93 PHE A N 1
ATOM 742 C CA . PHE A 1 93 ? 2.725 -2.271 4.977 1.00 82.31 93 PHE A CA 1
ATOM 743 C C . PHE A 1 93 ? 2.509 -2.981 6.309 1.00 82.31 93 PHE A C 1
ATOM 745 O O . PHE A 1 93 ? 1.464 -2.813 6.942 1.00 82.31 93 PHE A O 1
ATOM 752 N N . ASN A 1 94 ? 3.512 -3.734 6.765 1.00 84.50 94 ASN A N 1
ATOM 753 C CA . ASN A 1 94 ? 3.463 -4.350 8.086 1.00 84.50 94 ASN A CA 1
ATOM 754 C C . ASN A 1 94 ? 3.418 -3.286 9.188 1.00 84.50 94 ASN A C 1
ATOM 756 O O . ASN A 1 94 ? 2.589 -3.388 10.088 1.00 84.50 94 ASN A O 1
ATOM 760 N N . ASP A 1 95 ? 4.232 -2.237 9.087 1.00 89.19 95 ASP A N 1
ATOM 761 C CA . ASP A 1 95 ? 4.253 -1.123 10.034 1.00 89.19 95 ASP A CA 1
ATOM 762 C C . ASP A 1 95 ? 2.898 -0.397 10.061 1.00 89.19 95 ASP A C 1
ATOM 764 O O . ASP A 1 95 ? 2.372 -0.138 11.143 1.00 89.19 95 ASP A O 1
ATOM 768 N N . ALA A 1 96 ? 2.282 -0.128 8.903 1.00 89.88 96 ALA A N 1
ATOM 769 C CA . ALA A 1 96 ? 0.954 0.485 8.818 1.00 89.88 96 ALA A CA 1
ATOM 770 C C . ALA A 1 96 ? -0.115 -0.369 9.523 1.00 89.88 96 ALA A C 1
ATOM 772 O O . ALA A 1 96 ? -0.884 0.140 10.343 1.00 89.88 96 ALA A O 1
ATOM 773 N N . TYR A 1 97 ? -0.130 -1.682 9.270 1.00 91.31 97 TYR A N 1
ATOM 774 C CA . TYR A 1 97 ? -1.054 -2.596 9.945 1.00 91.31 97 TYR A CA 1
ATOM 775 C C . TYR A 1 97 ? -0.793 -2.676 11.457 1.00 91.31 97 TYR A C 1
ATOM 777 O O . TYR A 1 97 ? -1.737 -2.677 12.247 1.00 91.31 97 TYR A O 1
ATOM 785 N N . GLN A 1 98 ? 0.473 -2.703 11.890 1.00 91.25 98 GLN A N 1
ATOM 786 C CA . GLN A 1 98 ? 0.819 -2.724 13.315 1.00 91.25 98 GLN A CA 1
ATOM 787 C C . GLN A 1 98 ? 0.408 -1.435 14.030 1.00 91.25 98 GLN A C 1
ATOM 789 O O . GLN A 1 98 ? -0.118 -1.511 15.143 1.00 91.25 98 GLN A O 1
ATOM 794 N N . LYS A 1 99 ? 0.584 -0.263 13.401 1.00 92.00 99 LYS A N 1
ATOM 795 C CA . LYS A 1 99 ? 0.082 1.015 13.930 1.00 92.00 99 LYS A CA 1
ATOM 796 C C . LYS A 1 99 ? -1.432 0.956 14.124 1.00 92.00 99 LYS A C 1
ATOM 798 O O . LYS A 1 99 ? -1.901 1.197 15.234 1.00 92.00 99 LYS A O 1
ATOM 803 N N . TYR A 1 100 ? -2.174 0.554 13.087 1.00 93.56 100 TYR A N 1
ATOM 804 C CA . TYR A 1 100 ? -3.630 0.402 13.158 1.00 93.56 100 TYR A CA 1
ATOM 805 C C . TYR A 1 100 ? -4.040 -0.537 14.298 1.00 93.56 100 TYR A C 1
ATOM 807 O O . TYR A 1 100 ? -4.818 -0.157 15.174 1.00 93.56 100 TYR A O 1
ATOM 815 N N . ARG A 1 101 ? -3.458 -1.742 14.339 1.00 93.31 101 ARG A N 1
ATOM 816 C CA . ARG A 1 101 ? -3.736 -2.747 15.370 1.00 93.31 101 ARG A CA 1
ATOM 817 C C . ARG A 1 101 ? -3.469 -2.209 16.773 1.00 93.31 101 ARG A C 1
ATOM 819 O O . ARG A 1 101 ? -4.307 -2.391 17.650 1.00 93.31 101 ARG A O 1
ATOM 826 N N . THR A 1 102 ? -2.331 -1.552 16.982 1.00 93.38 102 THR A N 1
ATOM 827 C CA . THR A 1 102 ? -1.946 -0.990 18.285 1.00 93.38 102 THR A CA 1
ATOM 828 C C . THR A 1 102 ? -2.947 0.071 18.733 1.00 93.38 102 THR A C 1
ATOM 830 O O . THR A 1 102 ? -3.398 0.045 19.878 1.00 93.38 102 THR A O 1
ATOM 833 N N . THR A 1 103 ? -3.362 0.966 17.831 1.00 90.12 103 THR A N 1
ATOM 834 C CA . THR A 1 103 ? -4.373 1.983 18.142 1.00 90.12 103 THR A CA 1
ATOM 835 C C . THR A 1 103 ? -5.726 1.360 18.467 1.00 90.12 103 THR A C 1
ATOM 837 O O . THR A 1 103 ? -6.344 1.754 19.456 1.00 90.12 103 THR A O 1
ATOM 840 N N . VAL A 1 104 ? -6.180 0.371 17.693 1.00 89.56 104 VAL A N 1
ATOM 841 C CA . VAL A 1 104 ? -7.446 -0.329 17.957 1.00 89.56 104 VAL A CA 1
ATOM 842 C C . VAL A 1 104 ? -7.393 -1.061 19.295 1.00 89.56 104 VAL A C 1
ATOM 844 O O . VAL A 1 104 ? -8.283 -0.872 20.118 1.00 89.56 104 VAL A O 1
ATOM 847 N N . GLN A 1 105 ? -6.334 -1.827 19.567 1.00 89.50 105 GLN A N 1
ATOM 848 C CA . GLN A 1 105 ? -6.168 -2.541 20.836 1.00 89.50 105 GLN A CA 1
ATOM 849 C C . GLN A 1 105 ? -6.145 -1.582 22.029 1.00 89.50 105 GLN A C 1
ATOM 851 O O . GLN A 1 105 ? -6.871 -1.801 22.997 1.00 89.50 105 GLN A O 1
ATOM 856 N N . GLY A 1 106 ? -5.368 -0.498 21.953 1.00 86.31 106 GLY A N 1
ATOM 857 C CA . GLY A 1 106 ? -5.312 0.506 23.015 1.00 86.31 106 GLY A CA 1
ATOM 858 C C . GLY A 1 106 ? -6.655 1.207 23.234 1.00 86.31 106 GLY A C 1
ATOM 859 O O . GLY A 1 106 ? -7.043 1.453 24.372 1.00 86.31 106 GLY A O 1
ATOM 860 N N . THR A 1 107 ? -7.396 1.472 22.157 1.00 83.94 107 THR A N 1
ATOM 861 C CA . THR A 1 107 ? -8.715 2.113 22.237 1.00 83.94 107 THR A CA 1
ATOM 862 C C . THR A 1 107 ? -9.758 1.170 22.838 1.00 83.94 107 THR A C 1
ATOM 864 O O . THR A 1 107 ? -10.488 1.582 23.734 1.00 83.94 107 THR A O 1
ATOM 867 N N . LEU A 1 108 ? -9.792 -0.099 22.415 1.00 83.44 108 LEU A N 1
ATOM 868 C CA . LEU A 1 108 ? -10.720 -1.106 22.944 1.00 83.44 108 LEU A CA 1
ATOM 869 C C . LEU A 1 108 ? -10.441 -1.451 24.409 1.00 83.44 108 LEU A C 1
ATOM 871 O O . LEU A 1 108 ? -11.378 -1.638 25.176 1.00 83.44 108 LEU A O 1
ATOM 875 N N . SER A 1 109 ? -9.171 -1.482 24.819 1.00 82.88 109 SER A N 1
ATOM 876 C CA . SER A 1 109 ? -8.786 -1.776 26.210 1.00 82.88 109 SER A CA 1
ATOM 877 C C . SER A 1 109 ? -9.289 -0.722 27.203 1.00 82.88 109 SER A C 1
ATOM 879 O O . SER A 1 109 ? -9.474 -1.023 28.377 1.00 82.88 109 SER A O 1
ATOM 881 N N . GLY A 1 110 ? -9.495 0.516 26.743 1.00 75.69 110 GLY A N 1
ATOM 882 C CA . GLY A 1 110 ? -10.041 1.613 27.547 1.00 75.69 110 GLY A CA 1
ATOM 883 C C . GLY A 1 110 ? -11.548 1.822 27.381 1.00 75.69 110 GLY A C 1
ATOM 884 O O . GLY A 1 110 ? -12.088 2.777 27.938 1.00 75.69 110 GLY A O 1
ATOM 885 N N . MET A 1 111 ? -12.221 0.983 26.591 1.00 76.25 111 MET A N 1
ATOM 886 C CA . MET A 1 111 ? -13.621 1.165 26.228 1.00 76.25 111 MET A CA 1
ATOM 887 C C . MET A 1 111 ? -14.534 0.363 27.158 1.00 76.25 111 MET A C 1
ATOM 889 O O . MET A 1 111 ? -14.345 -0.836 27.345 1.00 76.25 111 MET A O 1
ATOM 893 N N . GLN A 1 112 ? -15.568 1.004 27.701 1.00 73.88 112 GLN A N 1
ATOM 894 C CA . GLN A 1 112 ? -16.672 0.286 28.344 1.00 73.88 112 GLN A CA 1
ATOM 895 C C . GLN A 1 112 ? -17.643 -0.175 27.251 1.00 73.88 112 GLN A C 1
ATOM 897 O O . GLN A 1 112 ? -18.095 0.647 26.455 1.00 73.88 112 GLN A O 1
ATOM 902 N N . ALA A 1 113 ? -17.942 -1.476 27.183 1.00 66.12 113 ALA A N 1
ATOM 903 C CA . ALA A 1 113 ? -18.808 -2.045 26.143 1.00 66.12 113 ALA A CA 1
ATOM 904 C C . ALA A 1 113 ? -20.198 -1.384 26.123 1.00 66.12 113 ALA A C 1
ATOM 906 O O . ALA A 1 113 ? -20.728 -1.089 25.056 1.00 66.12 113 ALA A O 1
ATOM 907 N N . ASP A 1 114 ? -20.715 -1.057 27.305 1.00 68.94 114 ASP A N 1
ATOM 908 C CA . ASP A 1 114 ? -22.033 -0.451 27.522 1.00 68.94 114 ASP A CA 1
ATOM 909 C C . ASP A 1 114 ? -22.098 1.014 27.064 1.00 68.94 114 ASP A C 1
ATOM 911 O O . ASP A 1 114 ? -23.178 1.579 26.906 1.00 68.94 114 ASP A O 1
ATOM 915 N N . ALA A 1 115 ? -20.936 1.641 26.852 1.00 68.94 115 ALA A N 1
ATOM 916 C CA . ALA A 1 115 ? -20.857 2.995 26.332 1.00 68.94 115 ALA A CA 1
ATOM 917 C C . ALA A 1 115 ? -21.010 3.031 24.808 1.00 68.94 115 ALA A C 1
ATOM 919 O O . ALA A 1 115 ? -21.313 4.097 24.283 1.00 68.94 115 ALA A O 1
ATOM 920 N N . LEU A 1 116 ? -20.804 1.914 24.094 1.00 73.69 116 LEU A N 1
ATOM 921 C CA . LEU A 1 116 ? -20.8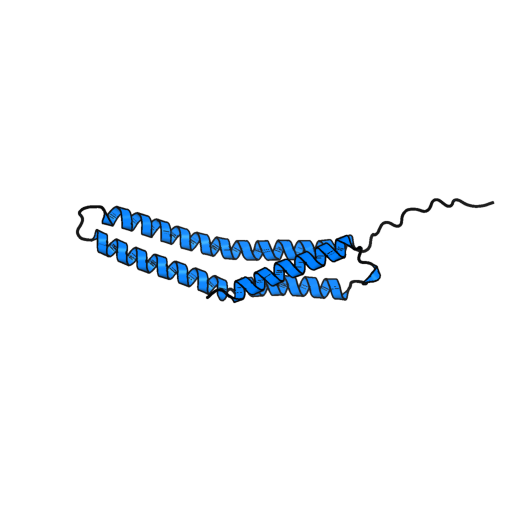10 1.907 22.633 1.00 73.69 116 LEU A CA 1
ATOM 922 C C . LEU A 1 116 ? -22.232 1.951 22.080 1.00 73.69 116 LEU A C 1
ATOM 924 O O . LEU A 1 116 ? -22.995 0.993 22.201 1.00 73.69 116 LEU A O 1
ATOM 928 N N . ASP A 1 117 ? -22.576 3.046 21.409 1.00 81.56 117 ASP A N 1
ATOM 929 C CA . ASP A 1 117 ? -23.810 3.078 20.642 1.00 81.56 117 ASP A CA 1
ATOM 930 C C . ASP A 1 117 ? -23.722 2.120 19.427 1.00 81.56 117 ASP A C 1
ATOM 932 O O . ASP A 1 117 ? -22.625 1.822 18.932 1.00 81.56 117 ASP A O 1
ATOM 936 N N . PRO A 1 118 ? -24.862 1.625 18.911 1.00 81.94 118 PRO A N 1
ATOM 937 C CA . PRO A 1 118 ? -24.866 0.667 17.806 1.00 81.94 118 PRO A CA 1
ATOM 938 C C . PRO A 1 118 ? -24.185 1.164 16.521 1.00 81.94 118 PRO A C 1
ATOM 940 O O . PRO A 1 118 ? -23.605 0.362 15.787 1.00 81.94 118 PRO A O 1
ATOM 943 N N . VAL A 1 119 ? -24.224 2.470 16.235 1.00 82.44 119 VAL A N 1
ATOM 944 C CA . VAL A 1 119 ? -23.597 3.047 15.035 1.00 82.44 119 VAL A CA 1
ATOM 945 C C . VAL A 1 119 ? -22.081 3.056 15.197 1.00 82.44 119 VAL A C 1
ATOM 947 O O . VAL A 1 119 ? -21.357 2.650 14.286 1.00 82.44 119 VAL A O 1
ATOM 950 N N . ALA A 1 120 ? -21.586 3.444 16.372 1.00 79.94 120 ALA A N 1
ATOM 951 C CA . ALA A 1 120 ? -20.176 3.339 16.720 1.00 79.94 120 ALA A CA 1
ATOM 952 C C . ALA A 1 120 ? -19.670 1.890 16.638 1.00 79.94 120 ALA A C 1
ATOM 954 O O . ALA A 1 120 ? -18.600 1.651 16.073 1.00 79.94 120 ALA A O 1
ATOM 955 N N . ALA A 1 121 ? -20.455 0.925 17.130 1.00 82.81 121 ALA A N 1
ATOM 956 C CA . ALA A 1 121 ? -20.144 -0.501 17.031 1.00 82.81 121 ALA A CA 1
ATOM 957 C C . ALA A 1 121 ? -20.039 -0.974 15.574 1.00 82.81 121 ALA A C 1
ATOM 959 O O . ALA A 1 121 ? -19.082 -1.659 15.207 1.00 82.81 121 ALA A O 1
ATOM 960 N N . MET A 1 122 ? -20.988 -0.567 14.729 1.00 85.69 122 MET A N 1
ATOM 961 C CA . MET A 1 122 ? -20.993 -0.907 13.308 1.00 85.69 122 MET A CA 1
ATOM 962 C C . MET A 1 122 ? -19.785 -0.312 12.573 1.00 85.69 122 MET A C 1
ATOM 964 O O . MET A 1 122 ? -19.093 -1.033 11.857 1.00 85.69 122 MET A O 1
ATOM 968 N N . ASN A 1 123 ? -19.482 0.970 12.791 1.00 84.19 123 ASN A N 1
ATOM 969 C CA . ASN A 1 123 ? -18.343 1.645 12.160 1.00 84.19 123 ASN A CA 1
ATOM 970 C C . ASN A 1 123 ? -17.006 1.010 12.568 1.00 84.19 123 ASN A C 1
ATOM 972 O O . ASN A 1 123 ? -16.113 0.826 11.739 1.00 84.19 123 ASN A O 1
ATOM 976 N N . LEU A 1 124 ? -16.877 0.632 13.841 1.00 85.62 124 LEU A N 1
ATOM 977 C CA . LEU A 1 124 ? -15.720 -0.093 14.354 1.00 85.62 124 LEU A CA 1
ATOM 978 C C . LEU A 1 124 ? -15.559 -1.451 13.656 1.00 85.62 124 LEU A C 1
ATOM 980 O O . LEU A 1 124 ? -14.481 -1.766 13.149 1.00 85.62 124 LEU A O 1
ATOM 984 N N . ALA A 1 125 ? -16.634 -2.241 13.606 1.00 87.88 125 ALA A N 1
ATOM 985 C CA . ALA A 1 125 ? -16.635 -3.549 12.962 1.00 87.88 125 ALA A CA 1
ATOM 986 C C . ALA A 1 125 ? -16.288 -3.446 11.469 1.00 87.88 125 ALA A C 1
ATOM 988 O O . ALA A 1 125 ? -15.453 -4.207 10.976 1.00 87.88 125 ALA A O 1
ATOM 989 N N . GLN A 1 126 ? -16.867 -2.469 10.767 1.00 89.75 126 GLN A N 1
ATOM 990 C CA . GLN A 1 126 ? -16.592 -2.219 9.356 1.00 89.75 126 GLN A CA 1
ATOM 991 C C . GLN A 1 126 ? -15.126 -1.843 9.127 1.00 89.75 126 GLN A C 1
ATOM 993 O O . GLN A 1 126 ? -14.479 -2.427 8.261 1.00 89.75 126 GLN A O 1
ATOM 998 N N . SER A 1 127 ? -14.576 -0.931 9.933 1.00 90.69 127 SER A N 1
ATOM 999 C CA . SER A 1 127 ? -13.167 -0.535 9.850 1.00 90.69 127 SER A CA 1
ATOM 1000 C C . SER A 1 127 ? -12.227 -1.729 10.013 1.00 90.69 127 SER A C 1
ATOM 1002 O O . SER A 1 127 ? -11.358 -1.950 9.168 1.00 90.69 127 SER A O 1
ATOM 1004 N N . MET A 1 128 ? -12.433 -2.545 11.053 1.00 91.75 128 MET A N 1
ATOM 1005 C CA . MET A 1 128 ? -11.598 -3.724 11.301 1.00 91.75 128 MET A CA 1
ATOM 1006 C C . MET A 1 128 ? -11.726 -4.758 10.181 1.00 91.75 128 MET A C 1
ATOM 1008 O O . MET A 1 128 ? -10.724 -5.341 9.770 1.00 91.75 128 MET A O 1
ATOM 1012 N N . SER A 1 129 ? -12.941 -4.969 9.666 1.00 93.56 129 SER A N 1
ATOM 1013 C CA . SER A 1 129 ? -13.203 -5.897 8.563 1.00 93.56 129 SER A CA 1
ATOM 1014 C C . SER A 1 129 ? -12.478 -5.476 7.283 1.00 93.56 129 SER A C 1
ATOM 1016 O O . SER A 1 129 ? -11.775 -6.287 6.677 1.00 93.56 129 SER A O 1
ATOM 1018 N N . VAL A 1 130 ? -12.583 -4.198 6.912 1.00 93.00 130 VAL A N 1
ATOM 1019 C CA . VAL A 1 130 ? -11.943 -3.638 5.717 1.00 93.00 130 VAL A CA 1
ATOM 1020 C C . VAL A 1 130 ? -10.417 -3.716 5.827 1.00 93.00 130 VAL A C 1
ATOM 1022 O O . VAL A 1 130 ? -9.765 -4.223 4.914 1.00 93.00 130 VAL A O 1
ATOM 1025 N N . VAL A 1 131 ? -9.834 -3.313 6.960 1.00 92.19 131 VAL A N 1
ATOM 1026 C CA . VAL A 1 131 ? -8.378 -3.396 7.167 1.00 92.19 131 VAL A CA 1
ATOM 1027 C C . VAL A 1 131 ? -7.884 -4.846 7.153 1.00 92.19 131 VAL A C 1
ATOM 1029 O O . VAL A 1 131 ? -6.861 -5.138 6.535 1.00 92.19 131 VAL A O 1
ATOM 1032 N N . ALA A 1 132 ? -8.609 -5.777 7.780 1.00 89.81 132 ALA A N 1
ATOM 1033 C CA . ALA A 1 132 ? -8.243 -7.193 7.767 1.00 89.81 132 ALA A CA 1
ATOM 1034 C C . ALA A 1 132 ? -8.275 -7.789 6.350 1.00 89.81 132 ALA A C 1
ATOM 1036 O O . ALA A 1 132 ? -7.372 -8.544 5.982 1.00 89.81 132 ALA A O 1
ATOM 1037 N N . ALA A 1 133 ? -9.277 -7.432 5.540 1.00 89.38 133 ALA A N 1
ATOM 1038 C CA . ALA A 1 133 ? -9.373 -7.874 4.152 1.00 89.38 133 ALA A CA 1
ATOM 1039 C C . ALA A 1 133 ? -8.172 -7.392 3.320 1.00 89.38 133 ALA A C 1
ATOM 1041 O O . ALA A 1 133 ? -7.526 -8.205 2.658 1.00 89.38 133 ALA A O 1
ATOM 1042 N N . TYR A 1 134 ? -7.819 -6.106 3.416 1.00 88.69 134 TYR A N 1
ATOM 1043 C CA . TYR A 1 134 ? -6.662 -5.545 2.710 1.00 88.69 134 TYR A CA 1
ATOM 1044 C C . TYR A 1 134 ? -5.339 -6.150 3.185 1.00 88.69 134 TYR A C 1
ATOM 1046 O O . TYR A 1 134 ? -4.510 -6.540 2.365 1.00 88.69 134 TYR A O 1
ATOM 1054 N N . ALA A 1 135 ? -5.149 -6.309 4.496 1.00 85.75 135 ALA A N 1
ATOM 1055 C CA . ALA A 1 135 ? -3.948 -6.937 5.037 1.00 85.75 135 ALA A CA 1
ATOM 1056 C C . ALA A 1 135 ? -3.768 -8.381 4.530 1.00 85.75 135 ALA A C 1
ATOM 1058 O O . ALA A 1 135 ? -2.648 -8.792 4.227 1.00 85.75 135 ALA A O 1
ATOM 1059 N N . ASN A 1 136 ? -4.858 -9.144 4.394 1.00 86.00 136 ASN A N 1
ATOM 1060 C CA . ASN A 1 136 ? -4.814 -10.498 3.839 1.00 86.00 136 ASN A CA 1
ATOM 1061 C C . ASN A 1 136 ? -4.518 -10.510 2.335 1.00 86.00 136 ASN A C 1
ATOM 1063 O O . ASN A 1 136 ? -3.733 -11.343 1.888 1.00 86.00 136 ASN A O 1
ATOM 1067 N N . GLN A 1 137 ? -5.093 -9.584 1.563 1.00 84.81 137 GLN A N 1
ATOM 1068 C CA . GLN A 1 137 ? -4.798 -9.453 0.132 1.00 84.81 137 GLN A CA 1
ATOM 1069 C C . GLN A 1 137 ? -3.328 -9.106 -0.115 1.00 84.81 137 GLN A C 1
ATOM 1071 O O . GLN A 1 137 ? -2.693 -9.714 -0.971 1.00 84.81 137 GLN A O 1
ATOM 1076 N N . LEU A 1 138 ? -2.765 -8.183 0.669 1.00 79.88 138 LEU A N 1
ATOM 1077 C CA . LEU A 1 138 ? -1.363 -7.782 0.541 1.00 79.88 138 LEU A CA 1
ATOM 1078 C C . LEU A 1 138 ? -0.396 -8.931 0.854 1.00 79.88 138 LEU A C 1
ATOM 1080 O O . LEU A 1 138 ? 0.619 -9.063 0.183 1.00 79.88 138 LEU A O 1
ATOM 1084 N N . ARG A 1 139 ? -0.731 -9.799 1.816 1.00 77.12 139 ARG A N 1
ATOM 1085 C CA . ARG A 1 139 ? 0.046 -11.017 2.122 1.00 77.12 139 ARG A CA 1
ATOM 1086 C C . ARG A 1 139 ? -0.046 -12.098 1.048 1.00 77.12 139 ARG 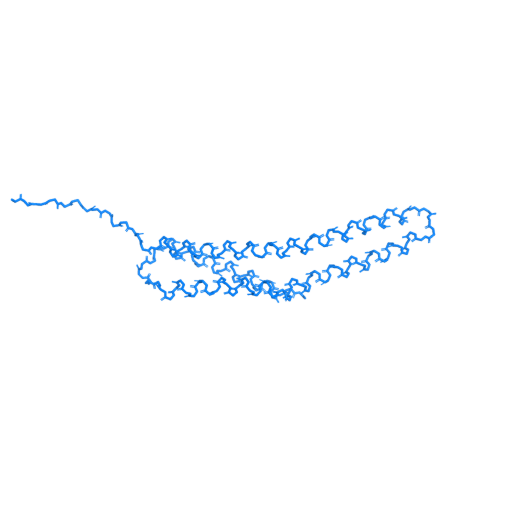A C 1
ATOM 1088 O O . ARG A 1 139 ? 0.780 -13.003 1.039 1.00 77.12 139 ARG A O 1
ATOM 1095 N N . ALA A 1 140 ? -1.077 -12.049 0.209 1.00 77.12 140 ALA A N 1
ATOM 1096 C CA . ALA A 1 140 ? -1.278 -12.987 -0.888 1.00 77.12 140 ALA A CA 1
ATOM 1097 C C . ALA A 1 140 ? -0.599 -12.529 -2.189 1.00 77.12 140 ALA A C 1
ATOM 1099 O O . ALA A 1 140 ? -0.681 -13.235 -3.194 1.00 77.12 140 ALA A O 1
ATOM 1100 N N . LEU A 1 141 ? 0.048 -11.356 -2.188 1.00 72.12 141 LEU A N 1
ATOM 1101 C CA . LEU A 1 141 ? 0.878 -10.937 -3.309 1.00 72.12 141 LEU A CA 1
ATOM 1102 C C . LEU A 1 141 ? 2.059 -11.918 -3.483 1.00 72.12 141 LEU A C 1
ATOM 1104 O O . LEU A 1 141 ? 2.515 -12.501 -2.497 1.00 72.12 141 LEU A O 1
ATOM 1108 N N . PRO A 1 142 ? 2.512 -12.152 -4.726 1.00 60.38 142 PRO A N 1
ATOM 1109 C CA . PRO A 1 142 ? 3.607 -13.072 -5.039 1.00 60.38 142 PRO A CA 1
ATOM 1110 C C . PRO A 1 142 ? 4.998 -12.555 -4.639 1.00 60.38 142 PRO A C 1
ATOM 1112 O O . PRO A 1 142 ? 5.153 -11.349 -4.334 1.00 60.38 142 PRO A O 1
#

Foldseek 3Di:
DDDDDPPDDDPLPDQVVLLVLLVVLLVQLVVLLVVLVVVLVVQLVVLVVQLVVLQVQLPDPDPCSVVSNVVSVVVSVVSNVVSLVCLLVPPSNVVSLVSSVVSLVVSVVPDDPVSDDPVSVVSNVVSVVVSVVVSVVSNPGD

Sequence (142 aa):
METSGTQKGQKSEGTEPLTKRIMTAHDTYFQDLNAVWYEAQQRIQAAQVEYQRALLQAMQPQDNGMKNLQAAAEAFQRVWQEALKELNSSKRFNDAYQKYRTTVQGTLSGMQADALDPVAAMNLAQSMSVVAAYANQLRALP

Secondary structure (DSSP, 8-state):
------------TTTHHHHHHHHHHHHHHHHHHHHHHHHHHHHHHHHHHHHHHHHHHHTSS-TTHHHHHHHHHHHHHHHHHHHHHHHHT-HHHHHHHHHHHHHHHHHHHT--GGG--HHHHHHHHHHHHHHHHHHHHHHT--

pLDDT: mean 80.16, std 15.09, range [34.0, 93.94]